Protein AF-A0A1W0CCB3-F1 (afdb_monomer)

Mean predicted aligned error: 4.63 Å

Structure (mmCIF, N/CA/C/O backbone):
data_AF-A0A1W0CCB3-F1
#
_entry.id   AF-A0A1W0CCB3-F1
#
loop_
_atom_site.group_PDB
_atom_site.id
_atom_site.type_symbol
_atom_site.label_atom_id
_atom_site.label_alt_id
_atom_site.label_comp_id
_atom_site.label_asym_id
_atom_site.label_entity_id
_atom_site.label_seq_id
_atom_site.pdbx_PDB_ins_code
_atom_site.Cartn_x
_atom_site.Cartn_y
_atom_site.Cartn_z
_atom_site.occupancy
_atom_site.B_iso_or_equiv
_atom_site.auth_seq_id
_atom_site.auth_comp_id
_atom_site.auth_asym_id
_atom_site.auth_atom_id
_atom_site.pdbx_PDB_model_num
ATOM 1 N N . MET A 1 1 ? 14.880 13.006 -31.153 1.00 64.56 1 MET A N 1
ATOM 2 C CA . MET A 1 1 ? 13.449 12.717 -30.908 1.00 64.56 1 MET A CA 1
ATOM 3 C C . MET A 1 1 ? 13.387 11.614 -29.856 1.00 64.56 1 MET A C 1
ATOM 5 O O . MET A 1 1 ? 14.125 10.650 -30.004 1.00 64.56 1 MET A O 1
ATOM 9 N N . MET A 1 2 ? 12.647 11.789 -28.758 1.00 69.44 2 MET A N 1
ATOM 10 C CA . MET A 1 2 ? 12.596 10.789 -27.678 1.00 69.44 2 MET A CA 1
ATOM 11 C C . MET A 1 2 ? 11.587 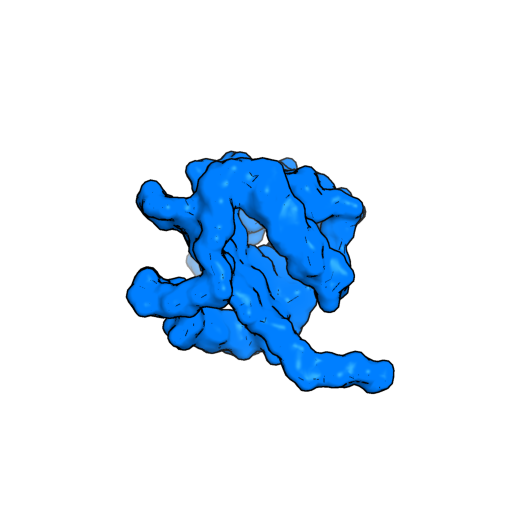9.682 -28.047 1.00 69.44 2 MET A C 1
ATOM 13 O O . MET A 1 2 ? 10.510 10.023 -28.535 1.00 69.44 2 MET A O 1
ATOM 17 N N . PRO A 1 3 ? 11.897 8.388 -27.846 1.00 83.50 3 PRO A N 1
ATOM 18 C CA . PRO A 1 3 ? 10.952 7.298 -28.090 1.00 83.50 3 PRO A CA 1
ATOM 19 C C . PRO A 1 3 ? 9.682 7.433 -27.237 1.00 83.50 3 PRO A C 1
ATOM 21 O O . PRO A 1 3 ? 9.760 7.814 -26.068 1.00 83.50 3 PRO A O 1
ATOM 24 N N . LEU A 1 4 ? 8.521 7.063 -27.786 1.00 79.56 4 LEU A N 1
ATOM 25 C CA . LEU A 1 4 ? 7.226 7.095 -27.083 1.00 79.56 4 LEU A CA 1
ATOM 26 C C . LEU A 1 4 ? 7.246 6.318 -25.754 1.00 79.56 4 LEU A C 1
ATOM 28 O O . LEU A 1 4 ? 6.694 6.781 -24.759 1.00 79.56 4 LEU A O 1
ATOM 32 N N . SER A 1 5 ? 7.946 5.182 -25.710 1.00 81.38 5 SER A N 1
ATOM 33 C CA . SER A 1 5 ? 8.120 4.376 -24.495 1.00 81.38 5 SER A CA 1
ATOM 34 C C . SER A 1 5 ? 8.871 5.123 -23.387 1.00 81.38 5 SER A C 1
ATOM 36 O O . SER A 1 5 ? 8.497 5.043 -22.220 1.00 81.38 5 SER A O 1
ATOM 38 N N . MET A 1 6 ? 9.887 5.915 -23.740 1.00 86.25 6 MET A N 1
ATOM 39 C CA . MET A 1 6 ? 10.616 6.745 -22.778 1.00 86.25 6 MET A CA 1
ATOM 40 C C . MET A 1 6 ? 9.758 7.891 -22.238 1.00 86.25 6 MET A C 1
ATOM 42 O O . MET A 1 6 ? 9.857 8.221 -21.057 1.00 86.25 6 MET A O 1
ATOM 46 N N . LEU A 1 7 ? 8.916 8.495 -23.083 1.00 90.50 7 LEU A N 1
ATOM 47 C CA . LEU A 1 7 ? 7.995 9.544 -22.648 1.00 90.50 7 LEU A CA 1
ATOM 48 C C . LEU A 1 7 ? 6.953 8.988 -21.670 1.00 90.50 7 LEU A C 1
ATOM 50 O O . LEU A 1 7 ? 6.723 9.588 -20.622 1.00 90.50 7 LEU A O 1
ATOM 54 N N . ASN A 1 8 ? 6.382 7.822 -21.980 1.00 90.88 8 ASN A N 1
ATOM 55 C CA . ASN A 1 8 ? 5.410 7.161 -21.115 1.00 90.88 8 ASN A CA 1
ATOM 56 C C . ASN A 1 8 ? 6.002 6.839 -19.734 1.00 90.88 8 ASN A C 1
ATOM 58 O O . ASN A 1 8 ? 5.413 7.195 -18.717 1.00 90.88 8 ASN A O 1
ATOM 62 N N . ASN A 1 9 ? 7.209 6.265 -19.688 1.00 93.31 9 ASN A N 1
ATOM 63 C CA . ASN A 1 9 ? 7.872 5.941 -18.422 1.00 93.31 9 ASN A CA 1
ATOM 64 C C . ASN A 1 9 ? 8.092 7.188 -17.554 1.00 93.31 9 ASN A C 1
ATOM 66 O O . ASN A 1 9 ? 7.804 7.160 -16.363 1.00 93.31 9 ASN A O 1
ATOM 70 N N . LYS A 1 10 ? 8.516 8.312 -18.147 1.00 93.31 10 LYS A N 1
ATOM 71 C CA . LYS A 1 10 ? 8.671 9.577 -17.410 1.00 93.31 10 LYS A CA 1
ATOM 72 C C . LYS A 1 10 ? 7.351 10.113 -16.860 1.00 93.31 10 LYS A C 1
ATOM 74 O O . LYS A 1 10 ? 7.329 10.647 -15.754 1.00 93.31 10 LYS A O 1
ATOM 79 N N . LEU A 1 11 ? 6.259 9.986 -17.616 1.00 95.56 11 LEU A N 1
ATOM 80 C CA . LEU A 1 11 ? 4.929 10.394 -17.157 1.00 95.56 11 LEU A CA 1
ATOM 81 C C . LEU A 1 11 ? 4.439 9.521 -15.998 1.00 95.56 11 LEU A C 1
ATOM 83 O O . LEU A 1 11 ? 3.858 10.038 -15.045 1.00 95.56 11 LEU A O 1
ATOM 87 N N . ILE A 1 12 ? 4.683 8.212 -16.054 1.00 95.75 12 ILE A N 1
ATOM 88 C CA . ILE A 1 12 ? 4.363 7.289 -14.960 1.00 95.75 12 ILE A CA 1
ATOM 89 C C . ILE A 1 12 ? 5.194 7.620 -13.719 1.00 95.75 12 ILE A C 1
ATOM 91 O O . ILE A 1 12 ? 4.628 7.794 -12.643 1.00 95.75 12 ILE A O 1
ATOM 95 N N . GLU A 1 13 ? 6.508 7.794 -13.867 1.00 96.94 13 GLU A N 1
ATOM 96 C CA . GLU A 1 13 ? 7.393 8.163 -12.761 1.00 96.94 13 GLU A CA 1
ATOM 97 C C . GLU A 1 13 ? 6.956 9.477 -12.105 1.00 96.94 13 GLU A C 1
ATOM 99 O O . GLU A 1 13 ? 6.902 9.591 -10.882 1.00 96.94 13 GLU A O 1
ATOM 104 N N . TYR A 1 14 ? 6.602 10.476 -12.916 1.00 96.50 14 TYR A N 1
ATOM 105 C CA . TYR A 1 14 ? 6.095 11.751 -12.424 1.00 96.50 14 TYR A CA 1
ATOM 106 C C . TYR A 1 14 ? 4.806 11.579 -11.611 1.00 96.50 14 TYR A C 1
ATOM 108 O O . TYR A 1 14 ? 4.704 12.127 -10.512 1.00 96.50 14 TYR A O 1
ATOM 116 N N . ARG A 1 15 ? 3.846 10.785 -12.102 1.00 96.44 15 ARG A N 1
ATOM 117 C CA . ARG A 1 15 ? 2.602 10.480 -11.377 1.00 96.44 15 ARG A CA 1
ATOM 118 C C . ARG A 1 15 ? 2.869 9.730 -10.074 1.00 96.44 15 ARG A C 1
ATOM 120 O O . ARG A 1 15 ? 2.314 10.116 -9.051 1.00 96.44 15 ARG A O 1
ATOM 127 N N . ALA A 1 16 ? 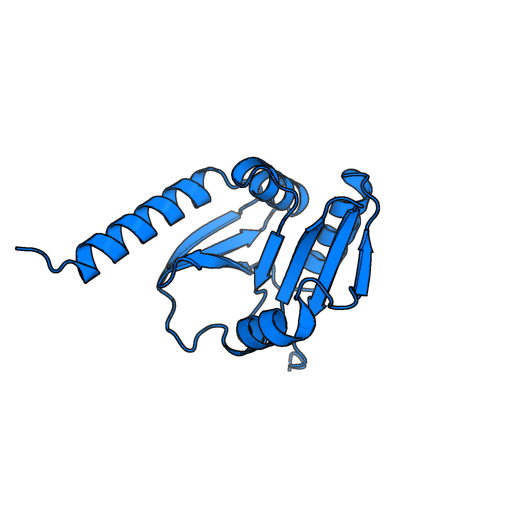3.780 8.758 -10.078 1.00 96.38 16 ALA A N 1
ATOM 128 C CA . ALA A 1 16 ? 4.198 8.050 -8.870 1.00 96.38 16 ALA A CA 1
ATOM 129 C C . ALA A 1 16 ? 4.823 9.010 -7.843 1.00 96.38 16 ALA A C 1
ATOM 131 O O . ALA A 1 16 ? 4.502 8.960 -6.660 1.00 96.38 16 ALA A O 1
ATOM 132 N N . ARG A 1 17 ? 5.661 9.958 -8.288 1.00 97.38 17 ARG A N 1
ATOM 133 C CA . ARG A 1 17 ? 6.249 10.988 -7.413 1.00 97.38 17 ARG A CA 1
ATOM 134 C C . ARG A 1 17 ? 5.194 11.943 -6.858 1.00 97.38 17 ARG A C 1
ATOM 136 O O . ARG A 1 17 ? 5.325 12.388 -5.721 1.00 97.38 17 ARG A O 1
ATOM 143 N N . LEU A 1 18 ? 4.170 12.287 -7.640 1.00 96.44 18 LEU A N 1
ATOM 144 C CA . LEU A 1 18 ? 3.042 13.086 -7.155 1.00 96.44 18 LEU A CA 1
ATOM 145 C C . LEU A 1 18 ? 2.207 12.326 -6.123 1.00 96.44 18 LEU A C 1
ATOM 147 O O . LEU A 1 18 ? 1.841 12.922 -5.114 1.00 96.44 18 LEU A O 1
ATOM 151 N N . ALA A 1 19 ? 1.940 11.040 -6.355 1.00 95.50 19 ALA A N 1
ATOM 152 C CA . ALA A 1 19 ? 1.251 10.180 -5.400 1.00 95.50 19 ALA A CA 1
ATOM 153 C C . ALA A 1 19 ? 2.046 10.079 -4.092 1.00 95.50 19 ALA A C 1
ATOM 155 O O . ALA A 1 19 ? 1.506 10.364 -3.029 1.00 95.50 19 ALA A O 1
ATOM 156 N N . LEU A 1 20 ? 3.355 9.817 -4.178 1.00 96.94 20 LEU A N 1
ATOM 157 C CA . LEU A 1 20 ? 4.247 9.746 -3.021 1.00 96.94 20 LEU A CA 1
ATOM 158 C C . LEU A 1 20 ? 4.205 11.019 -2.156 1.00 96.94 20 LEU A C 1
ATOM 160 O O . LEU A 1 20 ? 4.171 10.930 -0.936 1.00 96.94 20 LEU A O 1
ATOM 164 N N . LYS A 1 21 ? 4.152 12.211 -2.764 1.00 96.94 21 LYS A N 1
ATOM 165 C CA . LYS A 1 21 ? 4.069 13.486 -2.023 1.00 96.94 21 LYS A CA 1
ATOM 166 C C . LYS A 1 21 ? 2.797 13.650 -1.184 1.00 96.94 21 LYS A C 1
ATOM 168 O O . LYS A 1 21 ? 2.758 14.545 -0.346 1.00 96.94 21 LYS A O 1
ATOM 173 N N . ARG A 1 22 ? 1.753 12.861 -1.447 1.00 96.81 22 ARG A N 1
ATOM 174 C CA . ARG A 1 22 ? 0.488 12.884 -0.695 1.00 96.81 22 ARG A CA 1
ATOM 175 C C . ARG A 1 22 ? 0.488 11.911 0.479 1.00 96.81 22 ARG A C 1
ATOM 177 O O . ARG A 1 22 ? -0.422 11.978 1.299 1.00 96.81 22 ARG A O 1
ATOM 184 N N . LEU A 1 23 ? 1.481 11.026 0.552 1.00 97.50 23 LEU A N 1
ATOM 185 C CA . LEU A 1 23 ? 1.585 10.039 1.614 1.00 97.50 23 LEU A CA 1
ATOM 186 C C . LEU A 1 23 ? 2.198 10.659 2.874 1.00 97.50 23 LEU A C 1
ATOM 188 O O . LEU A 1 23 ? 3.078 11.518 2.802 1.00 97.50 23 LEU A O 1
ATOM 192 N N . SER A 1 24 ? 1.734 10.207 4.034 1.00 97.94 24 SER A N 1
ATOM 193 C CA . SER A 1 24 ? 2.251 10.584 5.351 1.00 97.94 24 SER A CA 1
ATOM 194 C C . SER A 1 24 ? 2.568 9.335 6.181 1.00 97.94 24 SER A C 1
ATOM 196 O O . SER A 1 24 ? 2.411 8.215 5.704 1.00 97.94 24 SER A O 1
ATOM 198 N N . GLY A 1 25 ? 3.094 9.505 7.399 1.00 97.12 25 GLY A N 1
ATOM 199 C CA . GLY A 1 25 ? 3.484 8.371 8.251 1.00 97.12 25 GLY A CA 1
ATOM 200 C C . GLY A 1 25 ? 4.699 7.581 7.748 1.00 97.12 25 GLY A C 1
ATOM 201 O O . GLY A 1 25 ? 4.869 6.418 8.107 1.00 97.12 25 GLY A O 1
ATOM 202 N N . LEU A 1 26 ? 5.534 8.202 6.907 1.00 97.69 26 LEU A N 1
ATOM 203 C CA . LEU A 1 26 ? 6.728 7.598 6.311 1.00 97.69 26 LEU A CA 1
ATOM 204 C C . LEU A 1 26 ? 7.999 8.162 6.960 1.00 97.69 26 LEU A C 1
ATOM 206 O O . LEU A 1 26 ? 8.090 9.369 7.189 1.00 97.69 26 LEU A O 1
ATOM 210 N N . SER A 1 27 ? 8.997 7.316 7.220 1.00 97.12 27 SER A N 1
ATOM 211 C CA . SER A 1 27 ? 10.358 7.757 7.571 1.00 97.12 27 SER A CA 1
ATOM 212 C C . SER A 1 27 ? 11.219 7.974 6.327 1.00 97.12 27 SER A C 1
ATOM 214 O O . SER A 1 27 ? 12.048 8.884 6.291 1.00 97.12 27 SER A O 1
ATOM 216 N N . SER A 1 28 ? 11.013 7.154 5.299 1.00 97.56 28 SER A N 1
ATOM 217 C CA . SER A 1 28 ? 11.722 7.211 4.027 1.00 97.56 28 SER A CA 1
ATOM 218 C C . SER A 1 28 ? 10.822 6.662 2.920 1.00 97.56 28 SER A C 1
ATOM 220 O O . SER A 1 28 ? 9.953 5.831 3.181 1.00 97.56 28 SER A O 1
ATOM 222 N N . ALA A 1 29 ? 10.983 7.148 1.687 1.00 97.31 29 ALA A N 1
ATOM 223 C CA . ALA A 1 29 ? 10.303 6.568 0.536 1.00 97.31 29 ALA A CA 1
ATOM 224 C C . ALA A 1 29 ? 10.928 6.994 -0.793 1.00 97.31 29 ALA A C 1
ATOM 226 O O . ALA A 1 29 ? 11.478 8.091 -0.933 1.00 97.31 29 ALA A O 1
ATOM 227 N N . ALA A 1 30 ? 10.789 6.132 -1.794 1.00 97.69 30 ALA A N 1
ATOM 228 C CA . ALA A 1 30 ? 11.281 6.356 -3.139 1.00 97.69 30 ALA A CA 1
ATOM 229 C C . ALA A 1 30 ? 10.344 5.746 -4.184 1.00 97.69 30 ALA A C 1
ATOM 231 O O . ALA A 1 30 ? 9.725 4.706 -3.978 1.00 97.69 30 ALA A O 1
ATOM 232 N N . VAL A 1 31 ? 10.291 6.389 -5.350 1.00 97.62 31 VAL A N 1
ATOM 233 C CA . VAL A 1 31 ? 9.742 5.767 -6.557 1.00 97.62 31 VAL A CA 1
ATOM 234 C C . VAL A 1 31 ? 10.850 4.926 -7.170 1.00 97.62 31 VAL A C 1
ATOM 236 O O . VAL A 1 31 ? 11.886 5.474 -7.557 1.00 97.62 31 VAL A O 1
ATOM 239 N N . THR A 1 32 ? 10.643 3.617 -7.252 1.00 95.31 32 THR A N 1
ATOM 240 C CA . THR A 1 32 ? 11.642 2.676 -7.755 1.00 95.31 32 THR A CA 1
ATOM 241 C C . THR A 1 32 ? 11.132 1.982 -9.013 1.00 95.31 32 THR A C 1
ATOM 243 O O . THR A 1 32 ? 9.949 1.643 -9.105 1.00 95.31 32 THR A O 1
ATOM 246 N N . PRO A 1 33 ? 11.987 1.809 -10.035 1.00 94.31 33 PRO A N 1
ATOM 247 C CA . PRO A 1 33 ? 11.641 0.965 -11.160 1.00 94.31 33 PRO A CA 1
ATOM 248 C C . PRO A 1 33 ? 11.599 -0.494 -10.696 1.00 94.31 33 PRO A C 1
ATOM 250 O O . PRO A 1 33 ? 12.492 -0.948 -9.982 1.00 94.31 33 PRO A O 1
ATOM 253 N N . ILE A 1 34 ? 10.586 -1.221 -11.145 1.00 91.06 34 ILE A N 1
ATOM 254 C CA . ILE A 1 34 ? 10.427 -2.656 -10.946 1.00 91.06 34 ILE A CA 1
ATOM 255 C C . ILE A 1 34 ? 10.556 -3.382 -12.280 1.00 91.06 34 ILE A C 1
ATOM 257 O O . ILE A 1 34 ? 10.171 -2.885 -13.344 1.00 91.06 34 ILE A O 1
ATOM 261 N N . ARG A 1 35 ? 11.099 -4.589 -12.220 1.00 87.62 35 ARG A N 1
ATOM 262 C CA . ARG A 1 35 ? 11.113 -5.534 -13.326 1.00 87.62 35 ARG A CA 1
ATOM 263 C C . ARG A 1 35 ? 9.779 -6.274 -13.404 1.00 87.62 35 ARG A C 1
ATOM 265 O O . ARG A 1 35 ? 8.963 -6.260 -12.485 1.00 87.62 35 ARG A O 1
ATOM 272 N N . ALA A 1 36 ? 9.545 -6.935 -14.534 1.00 81.62 36 ALA A N 1
ATOM 273 C CA . ALA A 1 36 ? 8.308 -7.679 -14.764 1.00 81.62 36 ALA A CA 1
ATOM 274 C C . ALA A 1 36 ? 8.163 -8.919 -13.858 1.00 81.62 36 ALA A C 1
ATOM 276 O O . ALA A 1 36 ? 7.048 -9.409 -13.667 1.00 81.62 36 ALA A O 1
ATOM 277 N N . ASP A 1 37 ? 9.270 -9.428 -13.321 1.00 87.12 37 ASP A N 1
ATOM 278 C CA . ASP A 1 37 ? 9.382 -10.575 -12.420 1.00 87.12 37 ASP A CA 1
ATOM 279 C C . ASP A 1 37 ? 9.3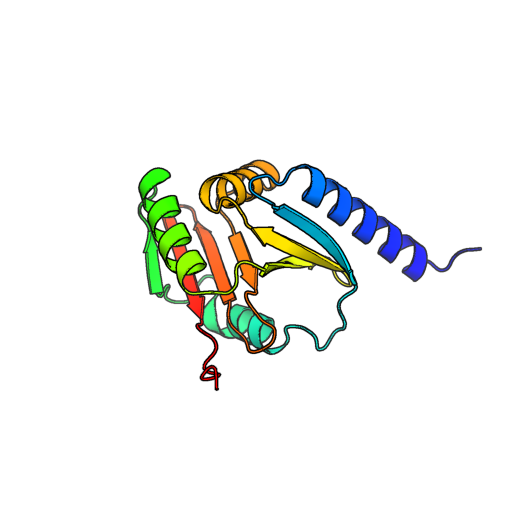51 -10.189 -10.932 1.00 87.12 37 ASP A C 1
ATOM 281 O O . ASP A 1 37 ? 8.892 -10.991 -10.115 1.00 87.12 37 ASP A O 1
ATOM 285 N N . ASP A 1 38 ? 9.710 -8.952 -10.575 1.00 89.75 38 ASP A N 1
ATOM 286 C CA . ASP A 1 38 ? 9.583 -8.449 -9.199 1.00 89.75 38 ASP A CA 1
ATOM 287 C C . ASP A 1 38 ? 8.133 -8.583 -8.722 1.00 89.75 38 ASP A C 1
ATOM 289 O O . ASP A 1 38 ? 7.219 -8.217 -9.458 1.00 89.75 38 ASP A O 1
ATOM 293 N N . TYR A 1 39 ? 7.890 -9.091 -7.510 1.00 92.44 39 TYR A N 1
ATOM 294 C CA . TYR A 1 39 ? 6.545 -9.292 -6.936 1.00 92.44 39 TYR A CA 1
ATOM 295 C C . TYR A 1 39 ? 5.610 -10.208 -7.755 1.00 92.44 39 TYR A C 1
ATOM 297 O O . TYR A 1 39 ? 4.382 -10.080 -7.700 1.00 92.44 39 TYR A O 1
ATOM 305 N N . ALA A 1 40 ? 6.153 -11.136 -8.554 1.00 93.06 40 ALA A N 1
ATOM 306 C CA . ALA A 1 40 ? 5.338 -12.066 -9.343 1.00 93.06 40 ALA A CA 1
ATOM 307 C C . ALA A 1 40 ? 4.408 -12.930 -8.472 1.00 93.06 40 ALA A C 1
ATOM 309 O O . ALA A 1 40 ? 3.249 -13.129 -8.841 1.00 93.06 40 ALA A O 1
ATOM 310 N N . LYS A 1 41 ? 4.887 -13.388 -7.305 1.00 94.25 41 LYS A N 1
ATOM 311 C CA . LYS A 1 41 ? 4.090 -14.160 -6.337 1.00 94.25 41 LYS A CA 1
ATOM 312 C C . LYS A 1 41 ? 2.938 -13.328 -5.761 1.00 94.25 41 LYS A C 1
ATOM 314 O O . LYS A 1 41 ? 1.805 -13.795 -5.756 1.00 94.25 41 LYS A O 1
ATOM 319 N N . ASN A 1 42 ? 3.194 -12.073 -5.390 1.00 95.12 42 ASN A N 1
ATOM 320 C CA . ASN A 1 42 ? 2.172 -11.145 -4.896 1.00 95.12 42 ASN A CA 1
ATOM 321 C C . ASN A 1 42 ? 1.083 -10.910 -5.953 1.00 95.12 42 ASN A C 1
ATOM 323 O O . ASN A 1 42 ? -0.107 -11.026 -5.678 1.00 95.12 42 ASN A O 1
ATOM 327 N N . ARG A 1 43 ? 1.480 -10.659 -7.210 1.00 93.56 43 ARG A N 1
ATOM 328 C CA . ARG A 1 43 ? 0.524 -10.508 -8.320 1.00 93.56 43 ARG A CA 1
ATOM 329 C C . ARG A 1 43 ? -0.280 -11.778 -8.585 1.00 93.56 43 ARG A C 1
ATOM 331 O O . ARG A 1 43 ? -1.446 -11.677 -8.954 1.00 93.56 43 ARG A O 1
ATOM 338 N N . ALA A 1 44 ? 0.331 -12.956 -8.454 1.00 94.19 44 ALA A N 1
ATOM 339 C CA . ALA A 1 44 ? -0.385 -14.221 -8.577 1.00 94.19 44 ALA A CA 1
ATOM 340 C C . ALA A 1 44 ? -1.435 -14.366 -7.467 1.00 94.19 44 ALA A C 1
ATOM 342 O O . ALA A 1 44 ? -2.584 -14.664 -7.786 1.00 94.19 44 ALA A O 1
ATOM 343 N N . PHE A 1 45 ? -1.074 -14.052 -6.218 1.00 95.19 45 PHE A N 1
ATOM 344 C CA . PHE A 1 45 ? -2.008 -14.032 -5.092 1.00 95.19 45 PHE A CA 1
ATOM 345 C C . PHE A 1 45 ? -3.206 -13.113 -5.363 1.00 95.19 45 PHE A C 1
ATOM 347 O O . PHE A 1 45 ? -4.344 -13.570 -5.291 1.00 95.19 45 PHE A O 1
ATOM 354 N N . LEU A 1 46 ? -2.967 -11.860 -5.774 1.00 95.19 46 LEU A N 1
ATOM 355 C CA . LEU A 1 46 ? -4.050 -10.916 -6.083 1.00 95.19 46 LEU A CA 1
ATOM 356 C C . LEU A 1 46 ? -5.016 -11.466 -7.143 1.00 95.19 46 LEU A C 1
ATOM 358 O O . LEU A 1 46 ? -6.230 -11.417 -6.972 1.00 95.19 46 LEU A O 1
ATOM 362 N N . ARG A 1 47 ? -4.489 -12.041 -8.232 1.00 94.38 47 ARG A N 1
ATOM 363 C CA . ARG A 1 47 ? -5.324 -12.599 -9.312 1.00 94.38 47 ARG A CA 1
ATOM 364 C C . ARG A 1 47 ? -6.138 -13.812 -8.873 1.00 94.38 47 ARG A C 1
ATOM 366 O O . ARG A 1 47 ? -7.237 -14.006 -9.376 1.00 94.38 47 ARG A O 1
ATOM 373 N N . GLN A 1 48 ? -5.570 -14.653 -8.014 1.00 94.44 48 GLN A N 1
ATOM 374 C CA . GLN A 1 48 ? -6.177 -15.922 -7.611 1.00 94.44 48 GLN A CA 1
ATOM 375 C C . GLN A 1 48 ? -7.148 -15.767 -6.443 1.00 94.44 48 GLN A C 1
ATOM 377 O O . GLN A 1 48 ? -8.101 -16.531 -6.357 1.00 94.44 48 GLN A O 1
ATOM 382 N N . HIS A 1 49 ? -6.904 -14.801 -5.557 1.00 95.06 49 HIS A N 1
ATOM 383 C CA . HIS A 1 49 ? -7.580 -14.729 -4.264 1.00 95.06 49 HIS A CA 1
ATOM 384 C C . HIS A 1 49 ? -8.266 -13.396 -3.981 1.00 95.06 49 HIS A C 1
ATOM 386 O O . HIS A 1 49 ? -9.030 -13.338 -3.032 1.00 95.06 49 HIS A O 1
ATOM 392 N N . CYS A 1 50 ? -8.026 -12.345 -4.770 1.00 94.31 50 CYS A N 1
ATOM 393 C CA . CYS A 1 50 ? -8.562 -11.002 -4.507 1.00 94.31 50 CYS A CA 1
ATOM 394 C C . CYS A 1 50 ? -9.509 -10.528 -5.626 1.00 94.31 50 CYS A C 1
ATOM 396 O O . CYS A 1 50 ? -9.599 -9.339 -5.918 1.00 94.31 50 CYS A O 1
ATOM 398 N N . HIS A 1 51 ? -10.203 -11.443 -6.310 1.00 91.69 51 HIS A N 1
ATOM 399 C CA . HIS A 1 51 ? -11.227 -11.070 -7.291 1.00 91.69 51 HIS A CA 1
ATOM 400 C C . HIS A 1 51 ? -12.571 -10.750 -6.612 1.00 91.69 51 HIS A C 1
ATOM 402 O O . HIS A 1 51 ? -12.780 -11.056 -5.439 1.00 91.69 51 HIS A O 1
ATOM 408 N N . LEU A 1 52 ? -13.504 -10.143 -7.354 1.00 87.06 52 LEU A N 1
ATOM 409 C CA . LEU A 1 52 ? -14.790 -9.686 -6.810 1.00 87.06 52 LEU A CA 1
ATOM 410 C C . LEU A 1 52 ? -15.557 -10.811 -6.091 1.00 87.06 52 LEU A C 1
ATOM 412 O O . LEU A 1 52 ? -16.014 -10.623 -4.966 1.00 87.06 52 LEU A O 1
ATOM 416 N N . ASP A 1 53 ? -15.601 -11.998 -6.698 1.00 89.38 53 ASP A N 1
ATOM 417 C CA . ASP A 1 53 ? -16.302 -13.166 -6.145 1.00 89.38 53 ASP A CA 1
ATOM 418 C C . ASP A 1 53 ? -15.480 -13.973 -5.122 1.00 89.38 53 ASP A C 1
ATOM 420 O O . ASP A 1 53 ? -15.911 -15.040 -4.688 1.00 89.38 53 ASP A O 1
ATOM 424 N N . ALA A 1 54 ? -14.265 -13.530 -4.779 1.00 92.31 54 ALA A N 1
ATOM 425 C CA . ALA A 1 54 ? -13.418 -14.255 -3.842 1.00 92.31 54 ALA A CA 1
ATOM 426 C C . ALA A 1 54 ? -13.929 -14.072 -2.412 1.00 92.31 54 ALA A C 1
ATOM 428 O O . ALA A 1 54 ? -14.350 -12.980 -2.021 1.00 92.31 54 ALA A O 1
ATOM 429 N N . GLU A 1 55 ? -13.847 -15.140 -1.620 1.00 93.50 55 GLU A N 1
ATOM 430 C CA . GLU A 1 55 ? -14.174 -15.079 -0.201 1.00 93.50 55 GLU A CA 1
ATOM 431 C C . GLU A 1 55 ? -13.052 -14.342 0.552 1.00 93.50 55 GLU A C 1
ATOM 433 O O . GLU A 1 55 ? -11.892 -14.769 0.489 1.00 93.50 55 GLU A O 1
ATOM 438 N N . PRO A 1 56 ? -13.353 -13.222 1.237 1.00 94.25 56 PRO A N 1
ATOM 439 C CA . PRO A 1 56 ? -12.361 -12.514 2.033 1.00 94.25 56 PRO A CA 1
ATOM 440 C C . PRO A 1 56 ? -11.959 -13.359 3.238 1.00 94.25 56 PRO A C 1
ATOM 442 O O . PRO A 1 56 ? -12.750 -14.132 3.775 1.00 94.25 56 PRO A O 1
ATOM 445 N N . GLN A 1 57 ? -10.759 -13.132 3.758 1.00 94.25 57 GLN A N 1
ATOM 446 C CA . GLN A 1 57 ? -10.409 -13.699 5.062 1.00 94.25 57 GLN A CA 1
ATOM 447 C C . GLN A 1 57 ? -11.186 -13.025 6.186 1.00 94.25 57 GLN A C 1
ATOM 449 O O . GLN A 1 57 ? -11.505 -13.651 7.196 1.00 94.25 57 GLN A O 1
ATOM 454 N N . GLN A 1 58 ? -11.462 -11.732 6.024 1.00 94.12 58 GLN A N 1
ATOM 455 C CA . GLN A 1 58 ? -12.203 -10.960 6.998 1.00 94.12 58 GLN A CA 1
ATOM 456 C C . GLN A 1 58 ? -12.978 -9.839 6.310 1.00 94.12 58 GLN A C 1
ATOM 458 O O . GLN A 1 58 ? -12.426 -9.086 5.511 1.00 94.12 58 GLN A O 1
ATOM 463 N N . LYS A 1 59 ? -14.251 -9.686 6.678 1.00 94.25 59 LYS A N 1
ATOM 464 C CA . LYS A 1 59 ? -15.003 -8.454 6.439 1.00 94.25 59 LYS A CA 1
ATOM 465 C C . LYS A 1 59 ? -14.792 -7.534 7.641 1.00 94.25 59 LYS A C 1
ATOM 467 O O . LYS A 1 59 ? -15.164 -7.888 8.761 1.00 94.25 59 LYS A O 1
ATOM 472 N N . LEU A 1 60 ? -14.133 -6.400 7.434 1.00 91.44 60 LEU A N 1
ATOM 473 C CA . LEU A 1 60 ? -13.920 -5.398 8.474 1.00 91.44 60 LEU A CA 1
ATOM 474 C C . LEU A 1 60 ? -15.192 -4.567 8.659 1.00 91.44 60 LEU A C 1
ATOM 476 O O . LEU A 1 60 ? -15.992 -4.392 7.737 1.00 91.44 60 LEU A O 1
ATOM 480 N N . ALA A 1 61 ? -15.383 -4.060 9.876 1.00 81.81 61 ALA A N 1
ATOM 481 C CA . ALA A 1 61 ? -16.427 -3.080 10.127 1.00 81.81 61 ALA A CA 1
ATOM 482 C C . ALA A 1 61 ? -16.183 -1.841 9.253 1.00 81.81 61 ALA A C 1
ATOM 484 O O . ALA A 1 61 ? -15.038 -1.446 9.049 1.00 81.81 61 ALA A O 1
ATOM 485 N N . ALA A 1 62 ? -17.261 -1.195 8.806 1.00 75.31 62 ALA A N 1
ATOM 486 C CA . ALA A 1 62 ? -17.181 0.082 8.091 1.00 75.31 62 ALA A CA 1
ATOM 487 C C . ALA A 1 62 ? -16.687 1.245 8.983 1.00 75.31 62 ALA A C 1
ATOM 489 O O . ALA A 1 62 ? -16.532 2.369 8.516 1.00 75.31 62 ALA A O 1
ATOM 490 N N . ASP A 1 63 ? -16.464 0.987 10.276 1.00 86.12 63 ASP A N 1
ATOM 491 C CA . ASP A 1 63 ? -15.899 1.949 11.213 1.00 86.12 63 ASP A CA 1
ATOM 492 C C . ASP A 1 63 ? -14.387 2.119 10.989 1.00 86.12 63 ASP A C 1
ATOM 494 O O . ASP A 1 63 ? -13.605 1.174 11.136 1.00 86.12 63 ASP A O 1
ATOM 498 N N . GLU A 1 64 ? -13.978 3.346 10.662 1.00 88.25 64 GLU A N 1
ATOM 499 C CA . GLU A 1 64 ? -12.597 3.699 10.320 1.00 88.25 64 GLU A CA 1
ATOM 500 C C . GLU A 1 64 ? -11.586 3.308 11.430 1.00 88.25 64 GLU A C 1
ATOM 502 O O . GLU A 1 64 ? -10.613 2.613 11.119 1.00 88.25 64 GLU A O 1
ATOM 507 N N . PRO A 1 65 ? -11.781 3.663 12.720 1.00 92.25 65 PRO A N 1
ATOM 508 C CA . PRO A 1 65 ? -10.939 3.202 13.825 1.00 92.25 65 PRO A CA 1
ATOM 509 C C . PRO A 1 65 ? -10.717 1.686 13.879 1.00 92.25 65 PRO A C 1
ATOM 511 O O . PRO A 1 65 ? -9.582 1.237 14.061 1.00 92.25 65 PRO A O 1
ATOM 514 N N . ALA A 1 66 ? -11.777 0.891 13.717 1.00 90.81 66 ALA A N 1
ATOM 515 C CA . ALA A 1 66 ? -11.683 -0.564 13.779 1.00 90.81 66 ALA A CA 1
ATOM 516 C C . ALA A 1 66 ? -10.870 -1.129 12.604 1.00 90.81 66 ALA A C 1
ATOM 518 O O . ALA A 1 66 ? -10.012 -1.995 12.806 1.00 90.81 66 ALA A O 1
ATOM 519 N N . ALA A 1 67 ? -11.087 -0.605 11.394 1.00 92.38 67 ALA A N 1
ATOM 520 C CA . ALA A 1 67 ? -10.321 -0.986 10.213 1.00 92.38 67 ALA A CA 1
ATOM 521 C C . ALA A 1 67 ? -8.833 -0.634 10.368 1.00 92.38 67 ALA A C 1
ATOM 523 O O . ALA A 1 67 ? -7.966 -1.478 10.143 1.00 92.38 67 ALA A O 1
ATOM 524 N N . LEU A 1 68 ? -8.524 0.574 10.844 1.00 94.31 68 LEU A N 1
ATOM 525 C CA . LEU A 1 68 ? -7.146 1.006 11.096 1.00 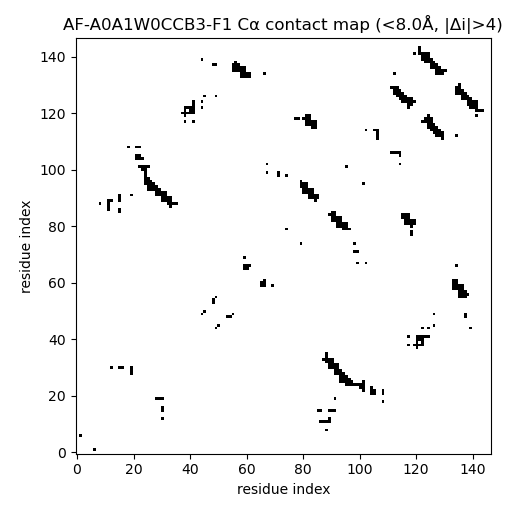94.31 68 LEU A CA 1
ATOM 526 C C . LEU A 1 68 ? -6.443 0.142 12.138 1.00 94.31 68 LEU A C 1
ATOM 528 O O . LEU A 1 68 ? -5.271 -0.187 11.964 1.00 94.31 68 LEU A O 1
ATOM 532 N N . GLN A 1 69 ? -7.143 -0.254 13.201 1.00 93.50 69 GLN A N 1
ATOM 533 C CA . GLN A 1 69 ? -6.581 -1.136 14.220 1.00 93.50 69 GLN A CA 1
ATOM 534 C C . GLN A 1 69 ? -6.284 -2.538 13.662 1.00 93.50 69 GLN A C 1
ATOM 536 O O . GLN A 1 69 ? -5.241 -3.123 13.978 1.00 93.50 69 GLN A O 1
ATOM 541 N N . ALA A 1 70 ? -7.171 -3.075 12.818 1.00 92.69 70 ALA A N 1
ATOM 542 C CA . ALA A 1 70 ? -6.947 -4.350 12.141 1.00 92.69 70 ALA A CA 1
ATOM 543 C C . ALA A 1 70 ? -5.724 -4.283 11.213 1.00 92.69 70 ALA A C 1
ATOM 545 O O . ALA A 1 70 ? -4.835 -5.129 11.310 1.00 92.69 70 ALA A O 1
ATOM 546 N N . LEU A 1 71 ? -5.622 -3.233 10.392 1.00 94.31 71 LEU A N 1
ATOM 547 C CA . LEU A 1 71 ? -4.477 -3.014 9.506 1.00 94.31 71 LEU A CA 1
ATOM 548 C C . LEU A 1 71 ? -3.180 -2.843 10.299 1.00 94.31 71 LEU A C 1
ATOM 550 O O . LEU A 1 71 ? -2.210 -3.545 10.029 1.00 94.31 71 LEU A O 1
ATOM 554 N N . ALA A 1 72 ? -3.164 -1.999 11.332 1.00 93.81 72 ALA A N 1
ATOM 555 C CA . ALA A 1 72 ? -1.995 -1.810 12.192 1.00 93.81 72 ALA A CA 1
ATOM 556 C C . ALA A 1 72 ?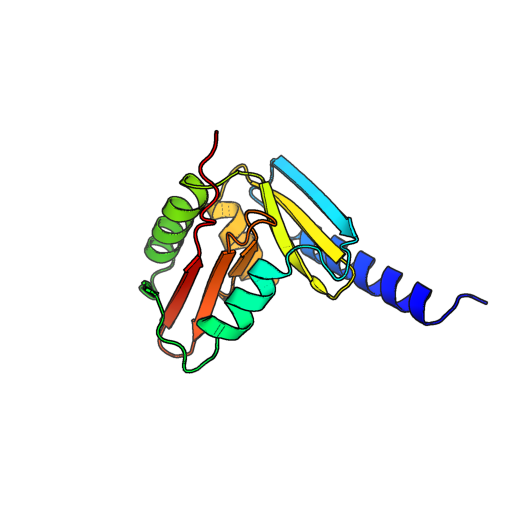 -1.488 -3.132 12.790 1.00 93.81 72 ALA A C 1
ATOM 558 O O . ALA A 1 72 ? -0.281 -3.364 12.845 1.00 93.81 72 ALA A O 1
ATOM 559 N N . SER A 1 73 ? -2.401 -4.032 13.167 1.00 93.00 73 SER A N 1
ATOM 560 C CA . SER A 1 73 ? -2.051 -5.360 13.687 1.00 93.00 73 SER A CA 1
ATOM 561 C C . SER A 1 73 ? -1.389 -6.264 12.641 1.00 93.00 73 SER A C 1
ATOM 563 O O . SER A 1 73 ? -0.601 -7.133 13.012 1.00 93.00 73 SER A O 1
ATOM 565 N N . ILE A 1 74 ? -1.695 -6.078 11.353 1.00 93.31 74 ILE A N 1
ATOM 566 C CA . ILE A 1 74 ? -1.053 -6.804 10.250 1.00 93.31 74 ILE A CA 1
ATOM 567 C C . ILE A 1 74 ? 0.324 -6.212 9.974 1.00 93.31 74 ILE A C 1
ATOM 569 O O . ILE A 1 74 ? 1.302 -6.949 10.003 1.00 93.31 74 ILE A O 1
ATOM 573 N N . PHE A 1 75 ? 0.429 -4.891 9.798 1.00 93.38 75 PHE A N 1
ATOM 574 C CA . PHE A 1 75 ? 1.716 -4.220 9.569 1.00 93.38 75 PHE A CA 1
ATOM 575 C C . PHE A 1 75 ? 2.733 -4.522 10.677 1.00 93.38 75 PHE A C 1
ATOM 577 O O . PHE A 1 75 ? 3.904 -4.727 10.384 1.00 93.38 75 PHE A O 1
ATOM 584 N N . ALA A 1 76 ? 2.289 -4.643 11.934 1.00 91.50 76 ALA A N 1
ATOM 585 C CA . ALA A 1 76 ? 3.149 -5.008 13.061 1.00 91.50 76 ALA A CA 1
ATOM 586 C C . ALA A 1 76 ? 3.794 -6.407 12.950 1.00 91.50 76 ALA A C 1
ATOM 588 O O . ALA A 1 76 ? 4.744 -6.695 13.675 1.00 91.50 76 ALA A O 1
ATOM 589 N N . ARG A 1 77 ? 3.282 -7.289 12.081 1.00 89.81 77 ARG A N 1
ATOM 590 C CA . ARG A 1 77 ? 3.808 -8.647 11.848 1.00 89.81 77 ARG A CA 1
ATOM 591 C C . ARG A 1 77 ? 4.794 -8.720 10.679 1.00 89.81 77 ARG A C 1
ATOM 593 O O . ARG A 1 77 ? 5.342 -9.791 10.436 1.00 89.81 77 ARG A O 1
ATOM 600 N N . HIS A 1 78 ? 5.014 -7.617 9.966 1.00 87.44 78 HIS A N 1
ATOM 601 C CA . HIS A 1 78 ? 5.872 -7.557 8.784 1.00 87.44 78 HIS A CA 1
ATOM 602 C C . HIS A 1 78 ? 6.992 -6.536 8.934 1.00 87.44 78 HIS A C 1
ATOM 604 O O . HIS A 1 78 ? 7.044 -5.760 9.888 1.00 87.44 78 HIS A O 1
ATOM 610 N N . ALA A 1 79 ? 7.896 -6.540 7.954 1.00 79.31 79 ALA A N 1
ATOM 611 C CA . ALA A 1 79 ? 8.868 -5.475 7.797 1.00 79.31 79 ALA A CA 1
ATOM 612 C C . ALA A 1 79 ? 8.165 -4.110 7.685 1.00 79.31 79 ALA A C 1
ATOM 614 O O . ALA A 1 79 ? 7.111 -3.980 7.062 1.00 79.31 79 ALA A O 1
ATOM 615 N N . SER A 1 80 ? 8.786 -3.079 8.263 1.00 86.31 80 SER A N 1
ATOM 616 C CA . SER A 1 80 ? 8.326 -1.689 8.149 1.00 86.31 80 SER A CA 1
ATOM 617 C C . SER A 1 80 ? 8.432 -1.147 6.723 1.00 86.31 80 SER A C 1
ATOM 619 O O . SER A 1 80 ? 7.766 -0.170 6.384 1.00 86.31 80 SER A O 1
ATOM 621 N N . THR A 1 81 ? 9.290 -1.758 5.905 1.00 94.44 81 THR A N 1
ATOM 622 C CA . THR A 1 81 ? 9.451 -1.435 4.492 1.00 94.44 81 THR A CA 1
ATOM 623 C C . THR A 1 81 ? 8.405 -2.171 3.677 1.00 94.44 81 THR A C 1
ATOM 625 O O . THR A 1 81 ? 8.288 -3.393 3.755 1.00 94.44 81 THR A O 1
ATOM 628 N N . VAL A 1 82 ? 7.687 -1.432 2.844 1.00 95.88 82 VAL A N 1
ATOM 629 C CA . VAL A 1 82 ? 6.673 -1.981 1.953 1.00 95.88 82 VAL A CA 1
ATOM 630 C C . VAL A 1 82 ? 6.819 -1.435 0.543 1.00 95.88 82 VAL A C 1
ATOM 632 O O . VAL A 1 82 ? 7.414 -0.37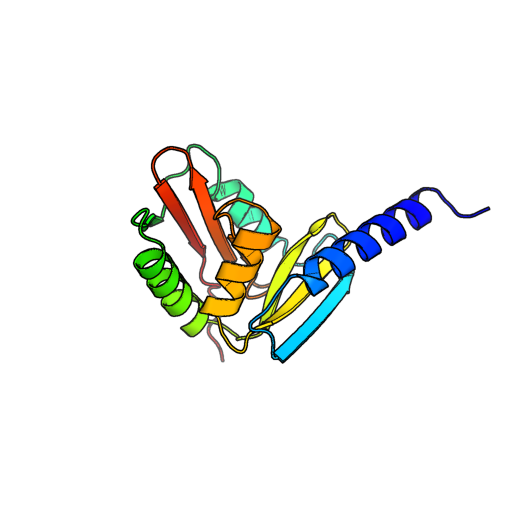9 0.322 1.00 95.88 82 VAL A O 1
ATOM 635 N N . ALA A 1 83 ? 6.231 -2.133 -0.421 1.00 96.50 83 ALA A N 1
ATOM 636 C CA . ALA A 1 83 ? 6.018 -1.622 -1.762 1.00 96.50 83 ALA A CA 1
ATOM 637 C C . ALA A 1 83 ? 4.524 -1.438 -2.031 1.00 96.50 83 ALA A C 1
ATOM 639 O O . ALA A 1 83 ? 3.735 -2.375 -1.911 1.00 96.50 83 ALA A O 1
ATOM 640 N N . LEU A 1 84 ? 4.145 -0.234 -2.450 1.00 96.38 84 LEU A N 1
ATOM 641 C CA . LEU A 1 84 ? 2.826 0.037 -2.998 1.00 96.38 84 LEU A CA 1
ATOM 642 C C . LEU A 1 84 ? 2.905 -0.189 -4.511 1.00 96.38 84 LEU A C 1
ATOM 644 O O . LEU A 1 84 ? 3.702 0.489 -5.183 1.00 96.38 84 LEU A O 1
ATOM 648 N N . PRO A 1 85 ? 2.121 -1.128 -5.069 1.00 93.88 85 PRO A N 1
ATOM 649 C CA . PRO A 1 85 ? 2.051 -1.294 -6.507 1.00 93.88 85 PRO A CA 1
ATOM 650 C C . PRO A 1 85 ? 1.563 0.001 -7.158 1.00 93.88 85 PRO A C 1
ATOM 652 O O . PRO A 1 85 ? 0.629 0.649 -6.694 1.00 93.88 85 PRO A O 1
ATOM 655 N N . PHE A 1 86 ? 2.214 0.365 -8.257 1.00 93.25 86 PHE A N 1
ATOM 656 C CA . PHE A 1 86 ? 1.830 1.490 -9.095 1.00 93.25 86 PHE A CA 1
ATOM 657 C C . PHE A 1 86 ? 1.848 1.047 -10.562 1.00 93.25 86 PHE A C 1
ATOM 659 O O . PHE A 1 86 ? 2.125 -0.112 -10.883 1.00 93.25 86 PHE A O 1
ATOM 666 N N . GLU A 1 87 ? 1.531 1.962 -11.471 1.00 90.75 87 GLU A N 1
ATOM 667 C CA . GLU A 1 87 ? 1.629 1.706 -12.905 1.00 90.75 87 GLU A CA 1
ATOM 668 C C . GLU A 1 87 ? 3.047 1.242 -13.289 1.00 90.75 87 GLU A C 1
ATOM 670 O O . GLU A 1 87 ? 4.052 1.870 -12.939 1.00 90.75 87 GLU A O 1
ATOM 675 N N . GLN A 1 88 ? 3.136 0.138 -14.041 1.00 88.56 88 GLN A N 1
ATOM 676 C CA . GLN A 1 88 ? 4.422 -0.367 -14.517 1.00 88.56 88 GLN A CA 1
ATOM 677 C C . GLN A 1 88 ? 5.124 0.675 -15.402 1.00 88.56 88 GLN A C 1
ATOM 679 O O . GLN A 1 88 ? 4.466 1.285 -16.243 1.00 88.56 88 GLN A O 1
ATOM 684 N N . PRO A 1 89 ? 6.454 0.840 -15.282 1.00 92.12 89 PRO A N 1
ATOM 685 C CA . PRO A 1 89 ? 7.376 -0.058 -14.585 1.00 92.12 89 PRO A CA 1
ATOM 686 C C . PRO A 1 89 ? 7.779 0.434 -13.187 1.00 92.12 89 PRO A C 1
ATOM 688 O O . PRO A 1 89 ? 8.920 0.219 -12.806 1.00 92.12 89 PRO A O 1
ATOM 691 N N . TYR A 1 90 ? 6.922 1.125 -12.431 1.00 95.31 90 TYR A N 1
ATOM 692 C CA . TYR A 1 90 ? 7.313 1.692 -11.135 1.00 95.31 90 TYR A CA 1
ATOM 693 C C . TYR A 1 90 ? 6.485 1.145 -9.971 1.00 95.31 90 TYR A C 1
ATOM 695 O O . TYR A 1 90 ? 5.335 0.740 -10.133 1.00 95.31 90 TYR A O 1
ATOM 703 N N . CYS A 1 91 ? 7.070 1.180 -8.778 1.00 95.44 91 CYS A N 1
ATOM 704 C CA . CYS A 1 91 ? 6.355 1.098 -7.511 1.00 95.44 91 CYS A CA 1
ATOM 705 C C . CYS A 1 91 ? 6.817 2.225 -6.578 1.00 95.44 91 CYS A C 1
ATOM 707 O O . CYS A 1 91 ? 7.781 2.946 -6.863 1.00 95.44 91 CYS A O 1
ATOM 709 N N . ILE A 1 92 ? 6.103 2.397 -5.469 1.00 97.19 92 ILE A N 1
ATOM 710 C CA . ILE A 1 92 ? 6.548 3.255 -4.371 1.00 97.19 92 ILE A CA 1
ATOM 711 C C . ILE A 1 92 ? 7.057 2.335 -3.267 1.00 97.19 92 ILE A C 1
ATOM 713 O O . ILE A 1 92 ? 6.266 1.610 -2.671 1.00 97.19 92 ILE A O 1
ATOM 717 N N . GLN A 1 93 ? 8.358 2.367 -2.993 1.00 97.19 93 GLN A N 1
ATOM 718 C CA . GLN A 1 93 ? 8.927 1.747 -1.800 1.00 97.19 93 GLN A CA 1
ATOM 719 C C . GLN A 1 93 ? 8.905 2.748 -0.654 1.00 97.19 93 GLN A C 1
ATOM 721 O O . GLN A 1 93 ? 9.312 3.897 -0.835 1.00 97.19 93 GLN A O 1
ATOM 726 N N . ALA A 1 94 ? 8.421 2.323 0.505 1.00 97.12 94 ALA A N 1
ATOM 727 C CA . ALA A 1 94 ? 8.227 3.191 1.651 1.00 97.12 94 ALA A CA 1
ATOM 728 C C . ALA A 1 94 ? 8.574 2.473 2.955 1.00 97.12 94 ALA A C 1
ATOM 730 O O . ALA A 1 94 ? 8.119 1.357 3.189 1.00 97.12 94 ALA A O 1
ATOM 731 N N . ASP A 1 95 ? 9.333 3.150 3.809 1.00 97.12 95 ASP A N 1
ATOM 732 C CA . ASP A 1 95 ? 9.527 2.782 5.205 1.00 97.12 95 ASP A CA 1
ATOM 733 C C . ASP A 1 95 ? 8.474 3.498 6.046 1.00 97.12 95 ASP A C 1
ATOM 735 O O . ASP A 1 95 ? 8.431 4.732 6.107 1.00 97.12 95 ASP A O 1
ATOM 739 N N . ILE A 1 96 ? 7.608 2.725 6.692 1.00 97.00 96 ILE A N 1
ATOM 740 C CA . ILE A 1 96 ? 6.483 3.250 7.463 1.00 97.00 96 ILE A CA 1
ATOM 741 C C . ILE A 1 96 ? 6.908 3.449 8.917 1.00 97.00 96 ILE A C 1
ATOM 743 O O . ILE A 1 96 ? 7.354 2.514 9.582 1.00 97.00 96 ILE A O 1
ATOM 747 N N . SER A 1 97 ? 6.740 4.672 9.418 1.00 96.12 97 SER A N 1
ATOM 748 C CA . SER A 1 97 ? 6.965 5.039 10.822 1.00 96.12 97 SER A CA 1
ATOM 749 C C . SER A 1 97 ? 5.666 5.166 11.620 1.00 96.12 97 SER A C 1
ATOM 751 O O . SER A 1 97 ? 5.671 4.942 12.828 1.00 96.12 97 SER A O 1
ATOM 753 N N . ASP A 1 98 ? 4.554 5.487 10.954 1.00 96.88 98 ASP A N 1
ATOM 754 C CA . ASP A 1 98 ? 3.212 5.542 11.534 1.00 96.88 98 ASP A CA 1
ATOM 755 C C . ASP A 1 98 ? 2.201 4.940 10.553 1.00 96.88 98 ASP A C 1
ATOM 757 O O . ASP A 1 98 ? 1.810 5.561 9.561 1.00 96.88 98 ASP A O 1
ATOM 761 N N . VAL A 1 99 ? 1.763 3.716 10.858 1.00 96.12 99 VAL A N 1
ATOM 762 C CA . VAL A 1 99 ? 0.839 2.948 10.017 1.00 96.12 99 VAL A CA 1
ATOM 763 C C . VAL A 1 99 ? -0.513 3.639 9.879 1.00 96.12 99 VAL A C 1
ATOM 765 O O . VAL A 1 99 ? -1.084 3.632 8.791 1.00 96.12 99 VAL A O 1
ATOM 768 N N . GLN A 1 100 ? -1.040 4.250 10.943 1.00 96.06 100 GLN A N 1
ATOM 769 C CA . GLN A 1 100 ? -2.368 4.862 10.874 1.00 96.06 100 GLN A CA 1
ATOM 770 C C . GLN A 1 100 ? -2.342 6.096 9.977 1.00 96.06 100 GLN A C 1
ATOM 772 O O . GLN A 1 100 ? -3.204 6.240 9.109 1.00 96.06 100 GLN A O 1
ATOM 777 N N . SER A 1 101 ? -1.335 6.957 10.144 1.00 97.44 101 SER A N 1
ATOM 778 C CA . SER A 1 101 ? -1.140 8.115 9.265 1.00 97.44 101 SER A CA 1
ATOM 779 C C . SER A 1 101 ? -0.921 7.685 7.815 1.00 97.44 101 SER A C 1
ATOM 781 O O . SER A 1 101 ? -1.548 8.239 6.910 1.00 97.44 101 SER A O 1
ATOM 783 N N . PHE A 1 102 ? -0.107 6.649 7.595 1.00 97.88 102 PHE A N 1
ATOM 784 C CA . PHE A 1 102 ? 0.130 6.083 6.272 1.00 97.88 102 PHE A CA 1
ATOM 785 C C . PHE A 1 102 ? -1.161 5.606 5.601 1.00 97.88 102 PHE A C 1
ATOM 787 O O . PHE A 1 102 ? -1.498 6.103 4.525 1.00 97.88 102 PHE A O 1
ATOM 794 N N . VAL A 1 103 ? -1.927 4.724 6.245 1.00 96.94 103 VAL A N 1
ATOM 795 C CA . VAL A 1 103 ? -3.176 4.186 5.685 1.00 96.94 103 VAL A CA 1
ATOM 796 C C . VAL A 1 103 ? -4.168 5.308 5.370 1.00 96.94 103 VAL A C 1
ATOM 798 O O . VAL A 1 103 ? -4.682 5.376 4.255 1.00 96.94 103 VAL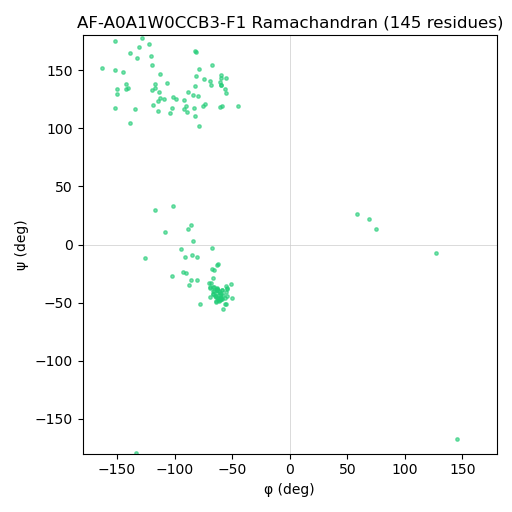 A O 1
ATOM 801 N N . LYS A 1 104 ? -4.371 6.252 6.300 1.00 97.25 104 LYS A N 1
ATOM 802 C CA . LYS A 1 104 ? -5.254 7.410 6.076 1.00 97.25 104 LYS A CA 1
ATOM 803 C C . LYS A 1 104 ? -4.822 8.250 4.879 1.00 97.25 104 LYS A C 1
ATOM 805 O O . LYS A 1 104 ? -5.667 8.744 4.134 1.00 97.25 104 LYS A O 1
ATOM 810 N N . SER A 1 105 ? -3.516 8.427 4.688 1.00 97.56 105 SER A N 1
ATOM 811 C CA . SER A 1 105 ? -2.988 9.192 3.559 1.00 97.56 105 SER A CA 1
ATOM 812 C C . SER A 1 105 ? -3.206 8.489 2.220 1.00 97.56 105 SER A C 1
ATOM 814 O O . SER A 1 105 ? -3.543 9.161 1.246 1.00 97.56 105 SER A O 1
ATOM 816 N N . VAL A 1 106 ? -3.097 7.155 2.176 1.00 96.62 106 VAL A N 1
ATOM 817 C CA . VAL A 1 106 ? -3.417 6.364 0.978 1.00 96.62 106 VAL A CA 1
ATOM 818 C C . VAL A 1 106 ? -4.899 6.500 0.641 1.00 96.62 106 VAL A C 1
ATOM 820 O O . VAL A 1 106 ? -5.232 6.855 -0.489 1.00 96.62 106 VAL A O 1
ATOM 823 N N . TRP A 1 107 ? -5.780 6.316 1.628 1.00 95.88 107 TRP A N 1
ATOM 824 C CA . TRP A 1 107 ? -7.224 6.434 1.425 1.00 95.88 107 TRP A CA 1
ATOM 825 C C . TRP A 1 107 ? -7.632 7.822 0.928 1.00 95.88 107 TRP A C 1
ATOM 827 O O . TRP A 1 107 ? -8.356 7.964 -0.055 1.00 95.88 107 TRP A O 1
ATOM 837 N N . SER A 1 108 ? -7.090 8.869 1.550 1.00 95.44 108 SER A N 1
ATOM 838 C CA . SER A 1 108 ? -7.326 10.253 1.133 1.00 95.44 108 SER A CA 1
ATOM 839 C C . SER A 1 108 ? -6.802 10.539 -0.280 1.00 95.44 108 SER A C 1
ATOM 841 O O . SER A 1 108 ? -7.458 11.225 -1.064 1.00 95.44 108 SER A O 1
ATOM 843 N N . ALA A 1 109 ? -5.635 9.996 -0.641 1.00 92.81 109 ALA A N 1
ATOM 844 C CA . ALA A 1 109 ? -5.044 10.199 -1.960 1.00 92.81 109 ALA A CA 1
ATOM 845 C C . ALA A 1 109 ? -5.833 9.513 -3.088 1.00 92.81 109 ALA A C 1
ATOM 847 O O . ALA A 1 109 ? -5.870 10.059 -4.196 1.00 92.81 109 ALA A O 1
ATOM 848 N N . ASN A 1 110 ? -6.443 8.358 -2.803 1.00 89.81 110 ASN A N 1
ATOM 849 C CA . ASN A 1 110 ? -7.209 7.561 -3.763 1.00 89.81 110 ASN A CA 1
ATOM 850 C C . ASN A 1 110 ? -8.700 7.934 -3.803 1.00 89.81 110 ASN A C 1
ATOM 852 O O . ASN A 1 110 ? -9.348 7.728 -4.825 1.00 89.81 110 ASN A O 1
ATOM 856 N N . GLY A 1 111 ? -9.236 8.507 -2.721 1.00 93.12 111 GLY A N 1
ATOM 857 C CA . GLY A 1 111 ? -10.667 8.784 -2.579 1.00 93.12 111 GLY A CA 1
ATOM 858 C C . GLY A 1 111 ? -11.513 7.539 -2.288 1.00 93.12 111 GLY A C 1
ATOM 859 O O . GLY A 1 111 ? -12.734 7.613 -2.392 1.00 93.12 111 GLY A O 1
ATOM 860 N N . THR A 1 112 ? -10.875 6.422 -1.933 1.00 94.00 112 THR A N 1
ATOM 861 C CA . THR A 1 112 ? -11.492 5.146 -1.541 1.00 94.00 112 THR A CA 1
ATOM 862 C C . THR A 1 112 ? -10.734 4.569 -0.350 1.00 94.00 112 THR A C 1
ATOM 864 O O . THR A 1 112 ? -9.609 4.991 -0.066 1.00 94.00 112 THR A O 1
ATOM 867 N N . GLN A 1 113 ? -11.314 3.596 0.348 1.00 94.88 113 GLN A N 1
ATOM 868 C CA . GLN A 1 113 ? -10.616 2.861 1.408 1.00 94.88 113 GLN A CA 1
ATOM 869 C C . GLN A 1 113 ? -9.791 1.672 0.879 1.00 94.88 113 GLN A C 1
ATOM 871 O O . GLN A 1 113 ? -9.352 0.820 1.655 1.00 94.88 113 GLN A O 1
ATOM 876 N N . ASP A 1 114 ? -9.516 1.633 -0.428 1.00 95.19 114 ASP A N 1
ATOM 877 C CA . ASP A 1 114 ? -8.675 0.601 -1.027 1.00 95.19 114 ASP A CA 1
ATOM 878 C C . ASP A 1 114 ? -7.214 0.748 -0.601 1.00 95.19 114 ASP A C 1
ATOM 880 O O . ASP A 1 114 ? -6.650 1.849 -0.537 1.00 95.19 114 ASP A O 1
ATOM 884 N N . LEU A 1 115 ? -6.570 -0.390 -0.357 1.00 96.12 115 LEU A N 1
ATOM 885 C CA . LEU A 1 115 ? -5.152 -0.450 -0.038 1.00 96.12 115 LEU A CA 1
ATOM 886 C C . LEU A 1 115 ? -4.565 -1.783 -0.490 1.00 96.12 115 LEU A C 1
ATOM 888 O O . LEU A 1 115 ? -4.877 -2.822 0.079 1.00 96.12 115 LEU A O 1
ATOM 892 N N . THR A 1 116 ? -3.620 -1.734 -1.423 1.00 97.00 116 THR A N 1
ATOM 893 C CA . THR A 1 116 ? -2.796 -2.893 -1.777 1.00 97.00 116 THR A CA 1
ATOM 894 C C . THR A 1 116 ? -1.352 -2.629 -1.379 1.00 97.00 116 THR A C 1
ATOM 896 O O . THR A 1 116 ? -0.791 -1.580 -1.704 1.00 97.00 116 THR A O 1
ATOM 899 N N . VAL A 1 117 ? -0.730 -3.582 -0.689 1.00 96.88 117 VAL A N 1
ATOM 900 C CA . VAL A 1 117 ? 0.647 -3.483 -0.200 1.00 96.88 117 VAL A CA 1
ATOM 901 C C . VAL A 1 117 ? 1.367 -4.815 -0.363 1.00 96.88 117 VAL A C 1
ATOM 903 O O . VAL A 1 117 ? 0.845 -5.870 -0.006 1.00 96.88 117 VAL A O 1
ATOM 906 N N . PHE A 1 118 ? 2.594 -4.765 -0.874 1.00 96.06 118 PHE A N 1
ATOM 907 C CA . PHE A 1 118 ? 3.522 -5.891 -0.891 1.00 96.06 118 PHE A CA 1
ATOM 908 C C . PHE A 1 118 ? 4.547 -5.698 0.223 1.00 96.06 118 PHE A C 1
ATOM 910 O O . PHE A 1 118 ? 5.301 -4.724 0.207 1.00 96.06 118 PHE A O 1
ATOM 917 N N . PHE A 1 119 ? 4.581 -6.613 1.188 1.00 95.12 119 PHE A N 1
ATOM 918 C CA . PHE A 1 119 ? 5.550 -6.558 2.286 1.00 95.12 119 PHE A CA 1
ATOM 919 C C . PHE A 1 119 ? 6.915 -7.107 1.863 1.00 95.12 119 PHE A C 1
ATOM 921 O O . PHE A 1 119 ? 7.945 -6.656 2.349 1.00 95.12 119 PHE A O 1
ATOM 928 N N . ASP A 1 120 ? 6.934 -8.058 0.930 1.00 91.62 120 ASP A N 1
ATOM 929 C CA . ASP A 1 120 ? 8.155 -8.641 0.382 1.00 91.62 120 ASP A CA 1
ATOM 930 C C . ASP A 1 120 ? 7.946 -9.149 -1.055 1.00 91.62 120 ASP A C 1
ATOM 932 O O . ASP A 1 120 ? 6.839 -9.119 -1.604 1.00 91.62 120 ASP A O 1
ATOM 936 N N . THR A 1 121 ? 9.030 -9.616 -1.676 1.00 89.25 121 THR A N 1
ATOM 937 C CA . THR A 1 121 ? 9.020 -10.276 -2.992 1.00 89.25 121 THR A CA 1
ATOM 938 C C . THR A 1 121 ? 8.714 -11.777 -2.913 1.00 89.25 121 THR A C 1
ATOM 940 O O . THR A 1 121 ? 8.505 -12.418 -3.948 1.00 89.25 121 THR A O 1
ATOM 943 N N . ALA A 1 122 ? 8.676 -12.347 -1.706 1.00 89.31 122 ALA A N 1
ATOM 944 C CA . ALA A 1 122 ? 8.389 -13.754 -1.447 1.00 89.31 122 ALA A CA 1
ATOM 945 C C . ALA A 1 122 ? 6.880 -14.066 -1.466 1.00 89.31 122 ALA A C 1
ATOM 947 O O . ALA A 1 122 ? 6.500 -15.232 -1.574 1.00 89.31 122 ALA A O 1
ATOM 948 N N . GLY A 1 123 ? 6.034 -13.036 -1.492 1.00 91.31 123 GLY A N 1
ATOM 949 C CA . GLY A 1 123 ? 4.600 -13.120 -1.744 1.00 91.31 123 GLY A CA 1
ATOM 950 C C . GLY A 1 123 ? 3.748 -12.443 -0.679 1.00 91.31 123 GLY A C 1
ATOM 951 O O . GLY A 1 123 ? 2.542 -12.316 -0.898 1.00 91.31 123 GLY A O 1
ATOM 952 N N . ALA A 1 124 ? 4.330 -11.981 0.433 1.00 94.69 124 ALA A N 1
ATOM 953 C CA . ALA A 1 124 ? 3.564 -11.376 1.512 1.00 94.69 124 ALA A CA 1
ATOM 954 C C . ALA A 1 124 ? 2.816 -10.139 1.004 1.00 94.69 124 ALA A C 1
ATOM 956 O O . ALA A 1 124 ? 3.417 -9.174 0.523 1.00 94.69 124 ALA A O 1
ATOM 957 N N . THR A 1 125 ? 1.489 -10.187 1.076 1.00 96.25 125 THR A N 1
ATOM 958 C CA . THR A 1 125 ? 0.605 -9.227 0.410 1.00 96.25 125 THR A CA 1
ATOM 959 C C . THR A 1 125 ? -0.589 -8.925 1.289 1.00 96.25 125 THR A C 1
ATOM 961 O O . THR A 1 125 ? -1.181 -9.837 1.859 1.00 96.25 125 THR A O 1
ATOM 964 N N . LEU A 1 126 ? -0.966 -7.656 1.354 1.00 96.88 126 LEU A N 1
ATOM 965 C CA . LEU A 1 126 ? -2.243 -7.201 1.877 1.00 96.88 126 LEU A CA 1
ATOM 966 C C . LEU A 1 126 ? -3.013 -6.523 0.752 1.00 96.88 126 LEU A C 1
ATOM 968 O O . LEU A 1 126 ? -2.452 -5.714 0.016 1.00 96.88 126 LEU A O 1
ATOM 972 N N . ASP A 1 127 ? -4.289 -6.856 0.645 1.00 97.44 127 ASP A N 1
ATOM 973 C CA . ASP A 1 127 ? -5.243 -6.214 -0.240 1.00 97.44 127 ASP A CA 1
ATOM 974 C C . ASP A 1 127 ? -6.527 -5.944 0.545 1.00 97.44 127 ASP A C 1
ATOM 976 O O . ASP A 1 127 ? -7.169 -6.854 1.072 1.00 97.44 127 ASP A O 1
ATOM 980 N N . LEU A 1 128 ? -6.855 -4.669 0.685 1.00 96.75 128 LEU A N 1
ATOM 981 C CA . LEU A 1 128 ? -8.086 -4.185 1.274 1.00 96.75 128 LEU A CA 1
ATOM 982 C C . LEU A 1 128 ? -8.930 -3.595 0.156 1.00 96.75 128 LEU A C 1
ATOM 984 O O . LEU A 1 128 ? -8.465 -2.699 -0.547 1.00 96.75 128 LEU A O 1
ATOM 988 N N . GLN A 1 129 ? -10.158 -4.086 0.034 1.00 95.69 129 GLN A N 1
ATOM 989 C CA . GLN A 1 129 ? -11.094 -3.652 -0.993 1.00 95.69 129 GLN A CA 1
ATOM 990 C C . GLN A 1 129 ? -12.284 -2.946 -0.360 1.00 95.69 129 GLN A C 1
ATOM 992 O O . GLN A 1 129 ? -12.985 -3.522 0.480 1.00 95.69 129 GLN A O 1
ATOM 997 N N . ASP A 1 130 ? -12.509 -1.717 -0.798 1.00 94.31 130 ASP A N 1
ATOM 998 C CA . ASP A 1 130 ? -13.683 -0.917 -0.500 1.00 94.31 130 ASP A CA 1
ATOM 999 C C . ASP A 1 130 ? -14.822 -1.324 -1.440 1.00 94.31 130 ASP A C 1
ATOM 1001 O O . ASP A 1 130 ? -14.762 -1.143 -2.660 1.00 94.31 130 ASP A O 1
ATOM 1005 N N . ARG A 1 131 ? -15.851 -1.962 -0.878 1.00 91.56 131 ARG A N 1
ATOM 1006 C CA . ARG A 1 131 ? -17.039 -2.416 -1.608 1.00 91.56 131 ARG A CA 1
ATOM 1007 C C . ARG A 1 131 ? -18.279 -1.757 -1.012 1.00 91.56 131 ARG A C 1
ATOM 1009 O O . ARG A 1 131 ? -18.278 -1.309 0.128 1.00 91.56 131 ARG A O 1
ATOM 1016 N N . GLU A 1 132 ? -19.373 -1.765 -1.772 1.00 88.31 132 GLU A N 1
ATOM 1017 C CA . GLU A 1 132 ? -20.628 -1.086 -1.406 1.00 88.31 132 GLU A CA 1
ATOM 1018 C C . GLU A 1 132 ? -21.137 -1.432 0.005 1.00 88.31 132 GLU A C 1
ATOM 1020 O O . GLU A 1 132 ? -21.700 -0.584 0.694 1.00 88.31 132 GLU A O 1
ATOM 1025 N N . ASP A 1 133 ? -20.925 -2.669 0.455 1.00 88.00 133 ASP A N 1
ATOM 1026 C CA . ASP A 1 133 ? -21.441 -3.179 1.720 1.00 88.00 133 ASP A CA 1
ATOM 1027 C C . ASP A 1 133 ? -20.363 -3.383 2.804 1.00 88.00 133 ASP A C 1
ATOM 1029 O O . ASP A 1 133 ? -20.646 -4.000 3.841 1.00 88.00 133 ASP A O 1
ATOM 1033 N N . GLY A 1 134 ? -19.138 -2.891 2.587 1.00 91.00 134 GLY A N 1
ATOM 1034 C CA . GLY A 1 134 ? -18.082 -2.844 3.597 1.00 91.00 134 GLY A CA 1
ATOM 1035 C C . GLY A 1 134 ? -16.665 -3.056 3.066 1.00 91.00 134 GLY A C 1
ATOM 1036 O O . GLY A 1 134 ? -16.406 -3.053 1.866 1.00 91.00 134 GLY A O 1
ATOM 1037 N N . LEU A 1 135 ? -15.747 -3.279 4.006 1.00 95.06 135 LEU A N 1
ATOM 1038 C CA . LEU A 1 135 ? -14.321 -3.444 3.743 1.00 95.06 135 LEU A CA 1
ATOM 1039 C C . LEU A 1 135 ? -13.911 -4.915 3.768 1.00 95.06 135 LEU A C 1
ATOM 1041 O O . LEU A 1 135 ? -14.147 -5.620 4.751 1.00 95.06 135 LEU A O 1
ATOM 1045 N N . TYR A 1 136 ? -13.257 -5.369 2.706 1.00 96.06 136 TYR A N 1
ATOM 1046 C CA . TYR A 1 136 ? -12.912 -6.771 2.490 1.00 96.06 136 TYR A CA 1
ATOM 1047 C C . TYR A 1 136 ? -11.403 -6.948 2.525 1.00 96.06 136 TYR A C 1
ATOM 1049 O O . TYR A 1 136 ? -10.692 -6.413 1.678 1.00 96.06 136 TYR A O 1
ATOM 1057 N N . LEU A 1 137 ? -10.919 -7.689 3.519 1.00 96.00 137 LEU A N 1
ATOM 1058 C CA . LEU A 1 137 ? -9.501 -7.927 3.731 1.00 96.00 137 LEU A CA 1
ATOM 1059 C C . LEU A 1 137 ? -9.084 -9.285 3.159 1.00 96.00 137 LEU A C 1
ATOM 1061 O O . LEU A 1 137 ? -9.592 -10.340 3.558 1.00 96.00 137 LEU A O 1
ATOM 1065 N N . PHE A 1 138 ? -8.078 -9.231 2.295 1.00 96.38 138 PHE A N 1
ATOM 1066 C CA . PHE A 1 138 ? -7.314 -10.359 1.792 1.00 96.38 138 PHE A CA 1
ATOM 1067 C C . PHE A 1 138 ? -5.849 -10.172 2.182 1.00 96.38 138 PHE A C 1
ATOM 1069 O O . PHE A 1 138 ? -5.264 -9.100 2.038 1.00 96.38 138 PHE A O 1
ATOM 1076 N N . TYR A 1 139 ? -5.238 -11.221 2.702 1.00 93.31 139 TYR A N 1
ATOM 1077 C CA . TYR A 1 139 ? -3.903 -11.160 3.262 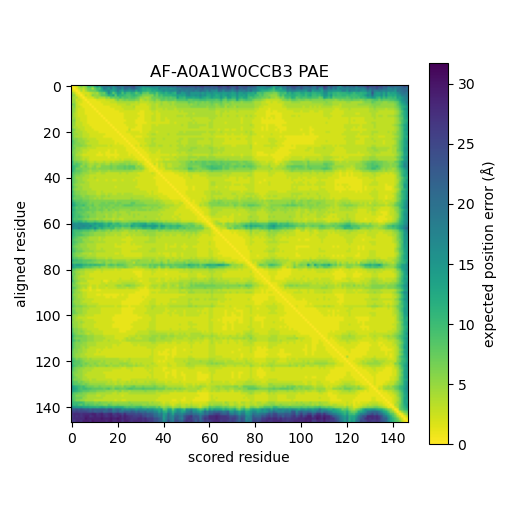1.00 93.31 139 TYR A CA 1
ATOM 1078 C C . TYR A 1 139 ? -3.180 -12.505 3.114 1.00 93.31 139 TYR A C 1
ATOM 1080 O O . TYR A 1 139 ? -3.673 -13.576 3.471 1.00 93.31 139 TYR A O 1
ATOM 1088 N N . HIS A 1 140 ? -1.963 -12.449 2.591 1.00 91.81 140 HIS A N 1
ATOM 1089 C CA . HIS A 1 140 ? -1.061 -13.582 2.483 1.00 91.81 140 HIS A CA 1
ATOM 1090 C C . HIS A 1 140 ? 0.198 -13.282 3.285 1.00 91.81 140 HIS A C 1
ATOM 1092 O O . HIS A 1 140 ? 0.898 -12.314 2.995 1.00 91.81 140 HIS A O 1
ATOM 1098 N N . ALA A 1 141 ? 0.495 -14.118 4.278 1.00 84.69 141 ALA A N 1
ATOM 1099 C CA . ALA A 1 141 ? 1.802 -14.135 4.918 1.00 84.69 141 ALA A CA 1
ATOM 1100 C C . ALA A 1 141 ? 2.761 -14.924 4.017 1.00 84.69 141 ALA A C 1
ATOM 1102 O O . ALA A 1 141 ? 2.438 -16.053 3.646 1.00 84.69 141 ALA A O 1
ATOM 1103 N N . SER A 1 142 ? 3.923 -14.365 3.667 1.00 75.56 142 SER A N 1
ATOM 1104 C CA . SER A 1 142 ? 4.978 -15.162 3.030 1.00 75.56 142 SER A CA 1
ATOM 1105 C C . SER A 1 142 ? 5.393 -16.297 3.972 1.00 75.56 142 SER A C 1
ATOM 1107 O O . SER A 1 142 ? 5.529 -16.092 5.177 1.00 75.56 142 SER A O 1
ATOM 1109 N N . THR A 1 143 ? 5.573 -17.498 3.425 1.00 59.25 143 THR A N 1
ATOM 1110 C CA . THR A 1 143 ? 5.953 -18.712 4.163 1.00 59.25 143 THR A CA 1
ATOM 1111 C C . THR A 1 143 ? 7.464 -18.907 4.296 1.00 59.25 143 THR A C 1
ATOM 1113 O O . THR A 1 143 ? 7.898 -20.005 4.633 1.00 59.25 143 THR A O 1
ATOM 1116 N N . GLU A 1 144 ? 8.291 -17.900 4.011 1.00 50.25 144 GLU A N 1
ATOM 1117 C CA . GLU A 1 144 ? 9.724 -18.017 4.293 1.00 50.25 144 GLU A CA 1
ATOM 1118 C C . GLU A 1 144 ? 9.962 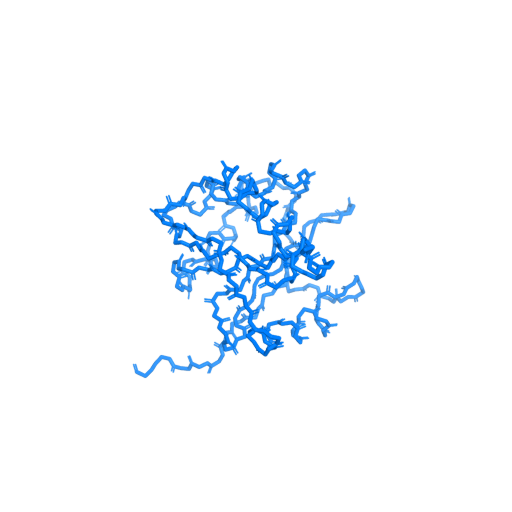-17.782 5.789 1.00 50.25 144 GLU A C 1
ATOM 1120 O O . GLU A 1 144 ? 9.918 -16.655 6.280 1.00 50.25 144 GLU A O 1
ATOM 1125 N N . GLU A 1 145 ? 10.159 -18.889 6.515 1.00 37.88 145 GLU A N 1
ATOM 1126 C CA . GLU A 1 145 ? 10.767 -18.899 7.842 1.00 37.88 145 GLU A CA 1
ATOM 1127 C C . GLU A 1 145 ? 11.999 -17.988 7.812 1.00 37.88 145 GLU A C 1
ATOM 1129 O O . GLU A 1 145 ? 12.927 -18.202 7.030 1.00 37.88 145 GLU A O 1
ATOM 1134 N N . ILE A 1 146 ? 11.980 -16.941 8.638 1.00 39.84 146 ILE A N 1
ATOM 1135 C CA . ILE A 1 146 ? 13.169 -16.142 8.924 1.00 39.84 146 ILE A CA 1
ATOM 1136 C C . ILE A 1 146 ? 14.199 -17.127 9.507 1.00 39.84 146 ILE A C 1
ATOM 1138 O O . ILE A 1 146 ? 13.873 -17.754 10.519 1.00 39.84 146 ILE A O 1
ATOM 1142 N N . PRO A 1 147 ? 15.376 -17.327 8.881 1.00 38.28 147 PRO A N 1
ATOM 1143 C CA . PRO A 1 147 ? 16.412 -18.187 9.445 1.00 38.28 147 PRO A CA 1
ATOM 1144 C C . PRO A 1 147 ? 16.941 -17.655 10.782 1.00 38.28 147 PRO A C 1
ATOM 1146 O O . PRO A 1 147 ? 16.956 -16.416 10.977 1.00 38.28 147 PRO A O 1
#

Nearest PDB structures (foldseek):
  2dka-assembly1_A  TM=2.934E-01  e=1.016E+00  Candida albicans
  2mqp-assembly1_A  TM=2.067E-01  e=1.677E+00  Rattus norvegicus

Organism: NCBI:txid394935

Secondary structure (DSSP, 8-state):
---HHHHHHHHHHHHHHHHHTT--SEEEEEEEE--SSTTHHHHHHHHHHSSTTSPPSEEE-S-HHHHHHHHHHHHTTS-SEEEEE-STTEEEEEEES-HHHHHHHHHHHHTSS-EEEES-SSS-EEEEEEETTEEEEEEE-------

Foldseek 3Di:
DDDPVVVVVVVQLVVQVVLVVLFDQFPDKDKDFADPLQLPLQVVCCVPAVDPPHAFPDFFPQDLVRVLVVQVVVCVVAAQWKWFDGPPRIIMITRGNDSSRRQVSNCVSVVFSWGWIGRHSLHFIWTWDGDPVGIGIHTDDRPDDDD

pLDDT: mean 91.18, std 10.29, range [37.88, 97.94]

Sequence (147 aa):
MMPLSMLNNKLIEYRARLALKRLSGLSSAAVTPIRADDYAKNRAFLRQHCHLDAEPQQKLAADEPAALQALASIFARHASTVALPFEQPYCIQADISDVQSFVKSVWSANGTQDLTVFFDTAGATLDLQDREDGLYLFYHASTEEIP

Solvent-accessible surface area (backbone atoms only — not comparable to full-atom values): 8188 Å² total; per-residue (Å²): 136,82,57,69,69,60,54,51,49,52,53,49,52,51,50,49,52,55,55,54,73,54,51,42,33,56,77,46,70,46,77,41,82,50,59,91,67,61,39,46,50,30,54,50,48,46,69,75,52,63,44,92,90,43,78,56,82,39,77,42,63,80,48,65,72,62,39,46,53,55,49,45,61,52,52,73,75,51,64,54,46,34,34,33,82,51,70,84,54,33,28,39,39,34,32,52,74,31,60,63,48,25,54,52,21,47,20,65,71,71,75,43,72,47,46,60,40,31,54,46,65,80,22,17,27,40,38,34,42,63,47,100,91,35,34,36,34,37,76,41,79,47,83,74,75,81,129

Radius of gyration: 15.59 Å; Cα contacts (8 Å, |Δi|>4): 246; chains: 1; bounding box: 38×32×45 Å